Protein AF-A0A7V6L9R4-F1 (afdb_monomer)

Foldseek 3Di:
DDDDPVNDDDPPDDPVVCVVLVVDPCSCPPPPDPPPVDPVVVVVVVVVVVVVD

Structure (mmCIF, N/CA/C/O backbone):
data_AF-A0A7V6L9R4-F1
#
_entry.id   AF-A0A7V6L9R4-F1
#
loop_
_atom_site.group_PDB
_atom_site.id
_atom_site.type_symbol
_atom_site.label_atom_id
_atom_site.label_alt_id
_atom_site.label_comp_id
_atom_site.label_asym_id
_atom_site.label_entity_id
_atom_site.label_seq_id
_atom_site.pdbx_PDB_ins_code
_atom_site.Cartn_x
_atom_site.Cartn_y
_atom_site.Cartn_z
_atom_site.occupancy
_atom_site.B_iso_or_equiv
_atom_site.auth_seq_id
_atom_site.auth_comp_id
_atom_site.auth_asym_id
_atom_site.auth_atom_id
_atom_site.pdbx_PDB_model_num
ATOM 1 N N . GLN A 1 1 ? -27.424 -11.657 -3.158 1.00 66.06 1 GLN A N 1
ATOM 2 C CA . GLN A 1 1 ? -27.200 -12.358 -1.875 1.00 66.06 1 GLN A CA 1
ATOM 3 C C . GLN A 1 1 ? -26.140 -11.578 -1.111 1.00 66.06 1 GLN A C 1
ATOM 5 O O . GLN A 1 1 ? -25.124 -11.255 -1.709 1.00 66.06 1 GLN A O 1
ATOM 10 N N . ALA A 1 2 ? -26.406 -11.163 0.128 1.00 75.62 2 ALA A N 1
ATOM 11 C CA . ALA A 1 2 ? -25.438 -10.395 0.913 1.00 75.62 2 ALA A CA 1
ATOM 12 C C . ALA A 1 2 ? -24.441 -11.350 1.582 1.00 75.62 2 ALA A C 1
ATOM 14 O O . ALA A 1 2 ? -24.863 -12.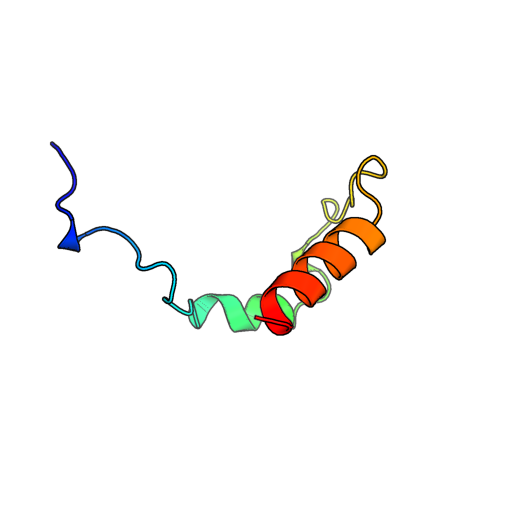337 2.184 1.00 75.62 2 ALA A O 1
ATOM 15 N N . PHE A 1 3 ? -23.145 -11.055 1.476 1.00 79.12 3 PHE A N 1
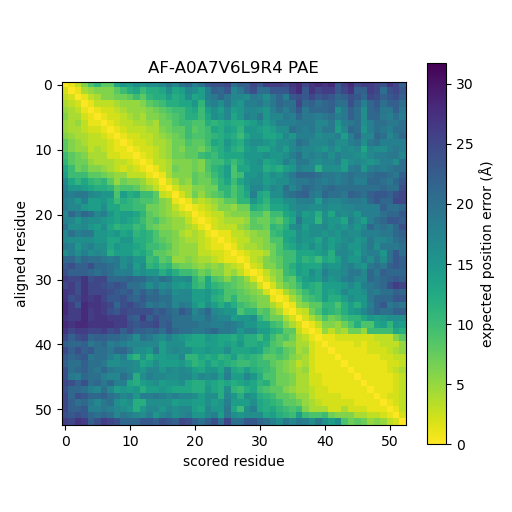ATOM 16 C CA . PHE A 1 3 ? -22.102 -11.814 2.165 1.00 79.12 3 PHE A CA 1
ATOM 17 C C . PHE A 1 3 ? -22.269 -11.692 3.680 1.00 79.12 3 PHE 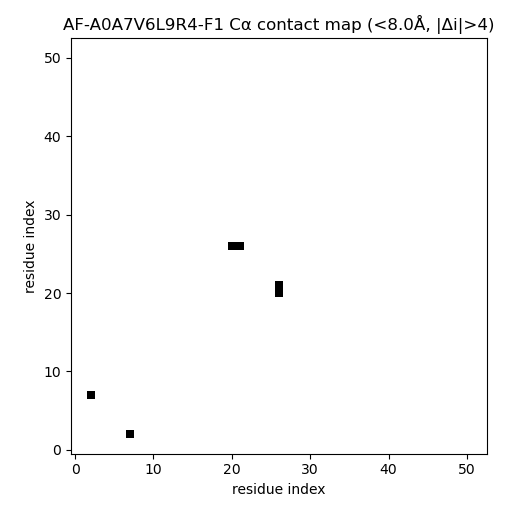A C 1
ATOM 19 O O . PHE A 1 3 ? -22.422 -10.586 4.218 1.00 79.12 3 PHE A O 1
ATOM 26 N N . LYS A 1 4 ? -22.235 -12.829 4.374 1.00 86.69 4 LYS A N 1
ATOM 27 C CA . LYS A 1 4 ? -22.280 -12.879 5.836 1.00 86.69 4 LYS A CA 1
ATOM 28 C C . LYS A 1 4 ? -20.993 -12.285 6.401 1.00 86.69 4 LYS A C 1
ATOM 30 O O . LYS A 1 4 ? -19.924 -12.389 5.809 1.00 86.69 4 LYS A O 1
ATOM 35 N N . ALA A 1 5 ? -21.072 -11.691 7.590 1.00 80.88 5 ALA A N 1
ATOM 36 C CA . ALA A 1 5 ? -19.897 -11.124 8.257 1.00 80.88 5 ALA A CA 1
ATOM 37 C C . ALA A 1 5 ? -18.776 -12.161 8.477 1.00 80.88 5 ALA A C 1
ATOM 39 O O . ALA A 1 5 ? -17.604 -11.808 8.430 1.00 80.88 5 ALA A O 1
ATOM 40 N N . SER A 1 6 ? -19.134 -13.437 8.651 1.00 81.62 6 SER A N 1
ATOM 41 C CA . SER A 1 6 ? -18.208 -14.570 8.776 1.00 81.62 6 SER A CA 1
ATOM 42 C C . SER A 1 6 ? -17.455 -14.918 7.490 1.00 81.62 6 SER A C 1
ATOM 44 O O . SER A 1 6 ? -16.438 -15.595 7.558 1.00 81.62 6 SER A O 1
ATOM 46 N N . GLU A 1 7 ? -17.955 -14.486 6.332 1.00 84.19 7 GLU A N 1
ATOM 47 C CA . GLU A 1 7 ? -17.348 -14.729 5.016 1.00 84.19 7 GLU A CA 1
ATOM 48 C C . GLU A 1 7 ? -16.382 -13.598 4.621 1.00 84.19 7 GLU A C 1
ATOM 50 O O . GLU A 1 7 ? -15.760 -13.648 3.564 1.00 84.19 7 GLU A O 1
ATOM 55 N N . ARG A 1 8 ? -16.247 -12.556 5.455 1.00 86.25 8 ARG A N 1
ATOM 56 C CA . ARG A 1 8 ? -15.318 -11.449 5.212 1.00 86.25 8 ARG A CA 1
ATOM 57 C C . ARG A 1 8 ? -13.898 -11.843 5.612 1.00 86.25 8 ARG A C 1
ATOM 59 O O . ARG A 1 8 ? -13.678 -12.392 6.691 1.00 86.25 8 ARG A O 1
ATOM 66 N N . LEU A 1 9 ? -12.932 -11.473 4.775 1.00 84.44 9 LEU A N 1
ATOM 67 C CA . LEU A 1 9 ? -11.511 -11.555 5.104 1.00 84.44 9 LEU A CA 1
ATOM 68 C C . LEU A 1 9 ? -11.207 -10.703 6.340 1.00 84.44 9 LEU A C 1
ATOM 70 O O . LEU A 1 9 ? -11.584 -9.531 6.422 1.00 84.44 9 LEU A O 1
ATOM 74 N N . LYS A 1 10 ? -10.533 -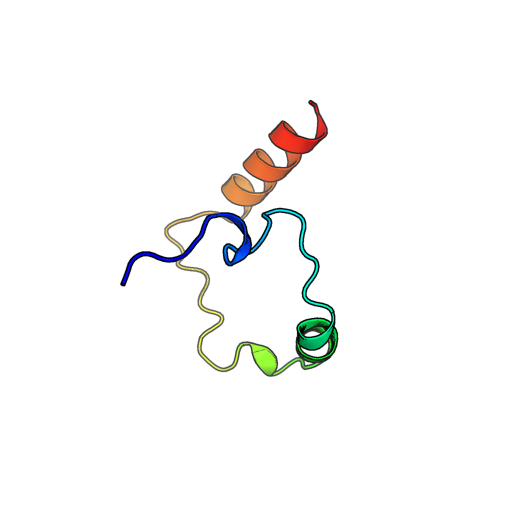11.312 7.318 1.00 84.38 10 LYS A N 1
ATOM 75 C CA . LYS A 1 10 ? -10.078 -10.600 8.512 1.00 84.38 10 LYS A CA 1
ATOM 76 C C . LYS A 1 10 ? -8.891 -9.706 8.143 1.00 84.38 10 LYS A C 1
ATOM 78 O O . LYS A 1 10 ? -8.006 -10.181 7.443 1.00 84.38 10 LYS A O 1
ATOM 83 N N . PRO A 1 11 ? -8.795 -8.477 8.676 1.00 80.12 11 PRO A N 1
ATOM 84 C CA . PRO A 1 11 ? -7.643 -7.602 8.430 1.00 80.12 11 PRO A CA 1
ATOM 85 C C . PRO A 1 11 ? -6.300 -8.198 8.873 1.00 80.12 11 PRO A C 1
ATOM 87 O O . PRO A 1 11 ? -5.255 -7.793 8.391 1.00 80.12 11 PRO A O 1
ATOM 90 N N . THR A 1 12 ? -6.334 -9.145 9.812 1.00 81.12 12 THR A N 1
ATOM 91 C CA . THR A 1 12 ? -5.157 -9.797 10.398 1.00 81.12 12 THR A CA 1
ATOM 92 C C . THR A 1 12 ? -4.793 -11.112 9.716 1.00 81.12 12 THR A C 1
ATOM 94 O O . THR A 1 12 ? -3.957 -11.847 10.235 1.00 81.12 12 THR A O 1
ATOM 97 N N . ILE A 1 13 ? -5.485 -11.492 8.640 1.00 82.12 13 ILE A N 1
ATOM 98 C CA . ILE A 1 13 ? -5.170 -12.735 7.942 1.00 82.12 13 ILE A CA 1
ATOM 99 C C . ILE A 1 13 ? -3.832 -12.572 7.218 1.00 82.12 13 ILE A C 1
ATOM 101 O O . ILE A 1 13 ? -3.636 -11.622 6.463 1.00 82.12 13 ILE A O 1
ATOM 105 N N . ILE A 1 14 ? -2.906 -13.489 7.474 1.00 73.50 14 ILE A N 1
ATOM 106 C CA . ILE A 1 14 ? -1.643 -13.567 6.746 1.00 73.50 14 ILE A CA 1
ATOM 107 C C . ILE A 1 14 ? -1.870 -14.572 5.621 1.00 73.50 14 ILE A C 1
ATOM 109 O O . ILE A 1 14 ? -2.199 -15.727 5.881 1.00 73.50 14 ILE A O 1
ATOM 113 N N . MET A 1 15 ? -1.774 -14.114 4.375 1.00 73.69 15 MET A N 1
ATOM 114 C CA . MET A 1 15 ? -1.894 -14.969 3.195 1.00 73.69 15 MET A CA 1
ATOM 115 C C . MET A 1 15 ? -0.526 -15.607 2.932 1.00 73.69 15 MET A C 1
ATOM 117 O O . MET A 1 15 ? 0.302 -15.034 2.231 1.00 73.69 15 MET A O 1
ATOM 121 N N . GLU A 1 16 ? -0.271 -16.753 3.564 1.00 68.44 16 GLU A N 1
ATOM 122 C CA . GLU A 1 16 ? 1.009 -17.476 3.476 1.00 68.44 16 GLU A CA 1
ATOM 123 C C . GLU A 1 16 ? 1.309 -17.967 2.048 1.00 68.44 16 GLU A C 1
ATOM 125 O O . GLU A 1 16 ? 2.457 -17.945 1.615 1.00 68.44 16 GLU A O 1
ATOM 130 N N . ASP A 1 17 ? 0.273 -18.265 1.261 1.00 66.12 17 ASP A N 1
ATOM 131 C CA . ASP A 1 17 ? 0.395 -18.712 -0.135 1.00 66.12 17 ASP A CA 1
ATOM 132 C C . ASP A 1 17 ? 1.011 -17.651 -1.071 1.00 66.12 17 ASP A C 1
ATOM 134 O O . ASP A 1 17 ? 1.439 -17.966 -2.178 1.00 66.12 17 ASP A O 1
ATOM 138 N N . ALA A 1 18 ? 1.067 -16.382 -0.647 1.00 62.09 18 ALA A N 1
ATOM 139 C CA . ALA A 1 18 ? 1.687 -15.296 -1.409 1.00 62.09 18 ALA A CA 1
ATOM 140 C C . ALA A 1 18 ? 3.177 -15.090 -1.071 1.00 62.09 18 ALA A C 1
ATOM 142 O O . ALA A 1 18 ? 3.827 -14.246 -1.687 1.00 62.09 18 ALA A O 1
ATOM 143 N N . VAL A 1 19 ? 3.727 -15.832 -0.099 1.00 66.81 19 VAL A N 1
ATOM 144 C CA . VAL A 1 19 ? 5.105 -15.641 0.391 1.00 66.81 19 VAL A CA 1
ATOM 145 C C . VAL A 1 19 ? 6.144 -15.996 -0.676 1.00 66.81 19 VAL A C 1
ATOM 147 O O . VAL A 1 19 ? 7.161 -15.315 -0.794 1.00 66.81 19 VAL A O 1
ATOM 150 N N . GLU A 1 20 ? 5.881 -17.013 -1.499 1.00 67.19 20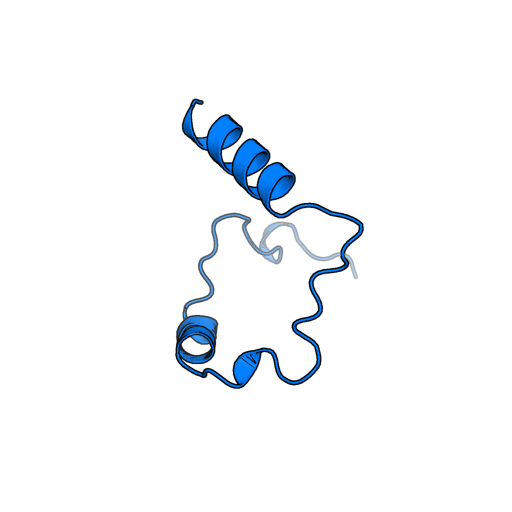 GLU A N 1
ATOM 151 C CA . GLU A 1 20 ? 6.805 -17.430 -2.562 1.00 67.19 20 GLU A CA 1
ATOM 152 C C . GLU A 1 20 ? 7.027 -16.333 -3.614 1.00 67.19 20 GLU A C 1
ATOM 154 O O . GLU A 1 20 ? 8.146 -16.176 -4.103 1.00 67.19 20 GLU A O 1
ATOM 159 N N . GLY A 1 21 ? 6.008 -15.507 -3.878 1.00 63.19 21 GLY A N 1
ATOM 160 C CA . GLY A 1 21 ? 6.092 -14.379 -4.808 1.00 63.19 21 GLY A CA 1
ATOM 161 C C . GLY A 1 21 ? 7.060 -13.273 -4.374 1.00 63.19 21 GLY A C 1
ATOM 162 O O . GLY A 1 21 ? 7.525 -12.512 -5.210 1.00 63.19 21 GLY A O 1
ATOM 163 N N . PHE A 1 22 ? 7.439 -13.196 -3.094 1.00 67.38 22 PHE A N 1
ATOM 164 C CA . PHE A 1 22 ? 8.437 -12.220 -2.633 1.00 67.38 22 PHE A CA 1
ATOM 165 C C . PHE A 1 22 ? 9.881 -12.632 -2.941 1.00 67.38 22 PHE A C 1
ATOM 167 O O . PHE A 1 22 ? 10.774 -11.786 -2.883 1.00 67.38 22 PHE A O 1
ATOM 174 N N . ASN A 1 23 ? 10.124 -13.913 -3.238 1.00 71.81 23 ASN A N 1
ATOM 175 C CA . ASN A 1 23 ? 11.454 -14.407 -3.602 1.00 71.81 23 ASN A CA 1
ATOM 176 C C . ASN A 1 23 ? 11.748 -14.250 -5.096 1.00 71.81 23 ASN A C 1
ATOM 178 O O . ASN A 1 23 ? 12.910 -14.345 -5.485 1.00 71.81 23 ASN A O 1
ATOM 182 N N . ASP A 1 24 ? 10.713 -14.052 -5.914 1.00 76.56 24 ASP A N 1
ATOM 183 C CA . ASP A 1 24 ? 10.835 -13.890 -7.356 1.00 76.56 24 ASP A CA 1
ATOM 184 C C . ASP A 1 24 ? 11.209 -12.431 -7.690 1.00 76.56 24 ASP A C 1
ATOM 186 O O . ASP A 1 24 ? 10.399 -11.521 -7.479 1.00 76.56 24 ASP A O 1
ATOM 190 N N . PRO A 1 25 ? 12.428 -12.177 -8.208 1.00 72.81 25 PRO A N 1
ATOM 191 C CA . PRO A 1 25 ? 12.853 -10.838 -8.608 1.00 72.81 25 PRO A CA 1
ATOM 192 C C . PRO A 1 25 ? 11.979 -10.235 -9.715 1.00 72.81 25 PRO A C 1
ATOM 194 O O . PRO A 1 25 ? 11.891 -9.009 -9.812 1.00 72.81 25 PRO A O 1
ATOM 197 N N . ASP A 1 26 ? 11.316 -11.080 -10.510 1.00 73.19 26 ASP A N 1
ATOM 198 C CA . ASP A 1 26 ? 10.470 -10.695 -11.638 1.00 73.19 26 ASP A CA 1
ATOM 199 C C . ASP A 1 26 ? 8.978 -10.613 -11.259 1.00 73.19 26 ASP A C 1
ATOM 201 O O . ASP A 1 26 ? 8.151 -10.263 -12.102 1.00 73.19 26 ASP A O 1
ATOM 205 N N . PHE A 1 27 ? 8.614 -10.860 -9.991 1.00 71.88 27 PHE A N 1
ATOM 206 C CA . PHE A 1 27 ? 7.220 -10.901 -9.514 1.00 71.88 27 PHE A CA 1
ATOM 207 C C . PHE A 1 27 ? 6.403 -9.659 -9.884 1.00 71.88 27 PHE A C 1
ATOM 209 O O . PHE A 1 27 ? 5.224 -9.737 -10.229 1.00 71.88 27 PHE A O 1
ATOM 216 N N . TRP A 1 28 ? 7.034 -8.491 -9.805 1.00 72.12 28 TRP A N 1
ATOM 217 C CA . TRP A 1 28 ? 6.388 -7.218 -10.106 1.00 72.12 28 TRP A CA 1
ATOM 218 C C . TRP A 1 28 ? 6.391 -6.865 -11.602 1.00 72.12 28 TRP A C 1
ATOM 220 O O . TRP A 1 28 ? 5.683 -5.939 -12.010 1.00 72.12 28 TRP A O 1
ATOM 230 N N . GLY A 1 29 ? 7.167 -7.592 -12.415 1.00 68.69 29 GLY A N 1
ATOM 231 C CA . GLY A 1 29 ? 7.335 -7.368 -13.850 1.00 68.69 29 GLY A CA 1
ATOM 232 C C . GLY A 1 29 ? 7.617 -5.905 -14.219 1.00 68.69 29 GLY A C 1
ATOM 233 O O . GLY A 1 29 ? 8.158 -5.125 -13.434 1.00 68.69 29 GLY A O 1
ATOM 234 N N . ASP A 1 30 ? 7.169 -5.502 -15.408 1.00 65.75 30 ASP A N 1
ATOM 235 C CA . ASP A 1 30 ? 7.288 -4.124 -15.916 1.00 65.75 30 ASP A CA 1
ATOM 236 C C . ASP A 1 30 ? 6.439 -3.093 -15.136 1.00 65.75 30 ASP A C 1
ATOM 238 O O . ASP A 1 30 ? 6.519 -1.891 -15.394 1.00 65.75 30 ASP A O 1
ATOM 242 N N . TYR A 1 31 ? 5.610 -3.539 -14.183 1.00 56.97 31 TYR A N 1
ATOM 243 C CA . TYR A 1 31 ? 4.665 -2.704 -13.433 1.00 56.97 31 TYR A CA 1
ATOM 244 C C . TYR A 1 31 ? 5.142 -2.333 -12.028 1.00 56.97 31 TYR A C 1
ATOM 246 O O . TYR A 1 31 ? 4.362 -1.825 -11.222 1.00 56.97 31 TYR A O 1
ATOM 254 N N . ASN A 1 32 ? 6.438 -2.467 -11.749 1.00 56.34 32 ASN A N 1
ATOM 255 C CA . ASN A 1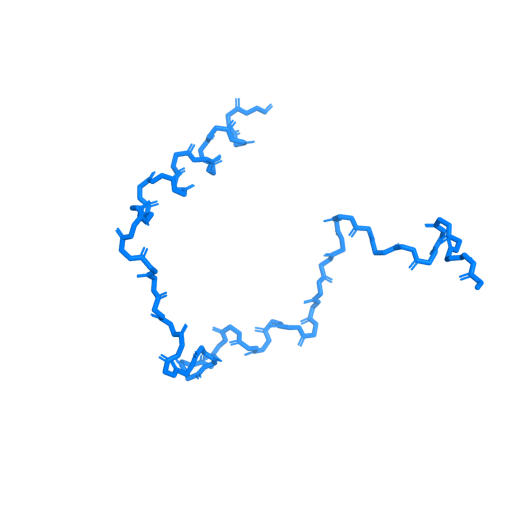 32 ? 7.068 -1.856 -10.578 1.00 56.34 32 ASN A CA 1
ATOM 256 C C . ASN A 1 32 ? 7.340 -0.353 -10.799 1.00 56.34 32 ASN A C 1
ATOM 258 O O . ASN A 1 32 ? 8.434 0.161 -10.567 1.00 56.34 32 ASN A O 1
ATOM 262 N N . VAL A 1 33 ? 6.335 0.376 -11.288 1.00 56.66 33 VAL A N 1
ATOM 263 C CA . VAL A 1 33 ? 6.403 1.829 -11.449 1.00 56.66 33 VAL A CA 1
ATOM 264 C C . VAL A 1 33 ? 5.859 2.444 -10.169 1.00 56.66 33 VAL A C 1
ATOM 266 O O . VAL A 1 33 ? 4.651 2.594 -9.996 1.00 56.66 33 VAL A O 1
ATOM 269 N N . ILE A 1 34 ? 6.760 2.788 -9.246 1.00 63.09 34 ILE A N 1
ATOM 270 C CA . ILE A 1 34 ? 6.414 3.693 -8.150 1.00 63.09 34 ILE A CA 1
ATOM 271 C C . ILE A 1 34 ? 6.052 5.014 -8.817 1.00 63.09 34 ILE A C 1
ATOM 273 O O . ILE A 1 34 ? 6.916 5.684 -9.383 1.00 63.09 34 ILE A O 1
ATOM 277 N N . GLU A 1 35 ? 4.764 5.348 -8.813 1.00 55.50 35 GLU A N 1
ATOM 278 C CA . GLU A 1 35 ? 4.286 6.614 -9.345 1.00 55.50 35 GLU A CA 1
ATOM 279 C C . GLU A 1 35 ? 5.044 7.742 -8.618 1.00 55.50 35 GLU A C 1
ATOM 281 O O . GLU A 1 35 ? 4.944 7.856 -7.390 1.00 55.50 35 GLU A O 1
ATOM 286 N N . PRO A 1 36 ? 5.844 8.557 -9.330 1.00 61.62 36 PRO A N 1
ATOM 287 C CA . PRO A 1 36 ? 6.755 9.525 -8.711 1.00 61.62 36 PRO A CA 1
ATOM 288 C C . PRO A 1 36 ? 6.025 10.621 -7.914 1.00 61.62 36 PRO A C 1
ATOM 290 O O . PRO A 1 36 ? 6.653 11.386 -7.186 1.00 61.62 36 PRO A O 1
ATOM 293 N N . GLU A 1 37 ? 4.697 10.677 -8.020 1.00 62.41 37 GLU A N 1
ATOM 294 C CA . GLU A 1 37 ? 3.805 11.577 -7.289 1.00 62.41 37 GLU A CA 1
ATOM 295 C C . GLU A 1 37 ? 3.732 11.264 -5.779 1.00 62.41 37 GLU A C 1
ATOM 297 O O . GLU A 1 37 ? 3.361 12.136 -4.988 1.00 62.41 37 GLU A O 1
ATOM 302 N N . GLN A 1 38 ? 4.105 10.053 -5.331 1.00 62.84 38 GLN A N 1
ATOM 303 C CA . GLN A 1 38 ? 4.196 9.725 -3.901 1.00 62.84 38 GLN A CA 1
ATOM 304 C C . GLN A 1 38 ? 5.637 9.365 -3.504 1.00 62.84 38 GLN A C 1
ATOM 306 O O . GLN A 1 38 ? 6.072 8.236 -3.722 1.00 62.84 38 GLN A O 1
ATOM 311 N N . PRO A 1 39 ? 6.376 10.289 -2.855 1.00 74.38 39 PRO A N 1
ATOM 312 C CA . PRO A 1 39 ? 7.697 9.997 -2.310 1.00 74.38 39 PRO A CA 1
ATOM 313 C C . PRO A 1 39 ? 7.638 8.812 -1.341 1.00 74.38 39 PRO A C 1
ATOM 315 O O . PRO A 1 39 ? 6.780 8.778 -0.449 1.00 74.38 39 PRO A O 1
ATOM 318 N N . ILE A 1 40 ? 8.570 7.866 -1.472 1.00 75.31 40 ILE A N 1
ATOM 319 C CA . ILE A 1 40 ? 8.729 6.707 -0.573 1.00 75.31 40 ILE A CA 1
ATOM 320 C C . ILE A 1 40 ? 8.820 7.169 0.893 1.00 75.31 40 ILE A C 1
ATOM 322 O O . ILE A 1 40 ? 8.308 6.523 1.810 1.00 75.31 40 ILE A O 1
ATOM 326 N N . GLU A 1 41 ? 9.367 8.358 1.122 1.00 78.69 41 GLU A N 1
ATOM 327 C CA . GLU A 1 41 ? 9.462 9.038 2.410 1.00 78.69 41 GLU A CA 1
ATOM 328 C C . GLU A 1 41 ? 8.097 9.229 3.088 1.00 78.69 41 GLU A C 1
ATOM 330 O O . GLU A 1 41 ? 7.996 9.160 4.317 1.00 78.69 41 GLU A O 1
ATOM 335 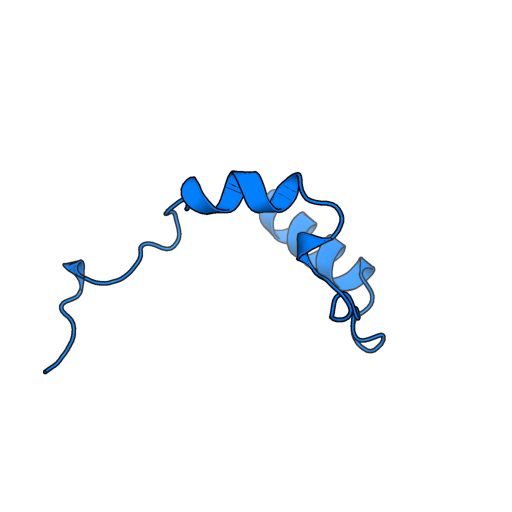N N . ASN A 1 42 ? 7.026 9.452 2.319 1.00 80.88 42 ASN A N 1
ATOM 336 C CA . ASN A 1 42 ? 5.675 9.571 2.867 1.00 80.88 42 ASN A CA 1
ATOM 337 C C . ASN A 1 42 ? 5.150 8.219 3.360 1.00 80.88 42 ASN A C 1
ATOM 339 O O . ASN A 1 42 ? 4.502 8.166 4.410 1.00 80.88 42 ASN A O 1
ATOM 343 N N . ALA A 1 43 ? 5.456 7.131 2.649 1.00 82.38 43 ALA A N 1
ATOM 344 C CA . ALA A 1 43 ? 5.124 5.778 3.088 1.00 82.38 43 ALA A CA 1
ATOM 345 C C . ALA A 1 43 ? 5.889 5.415 4.373 1.00 82.38 43 ALA A C 1
ATOM 347 O O . ALA A 1 43 ? 5.265 4.996 5.351 1.00 82.38 43 ALA A O 1
ATOM 348 N N . ILE A 1 44 ? 7.197 5.699 4.428 1.00 84.12 44 ILE A N 1
ATOM 349 C CA . ILE A 1 44 ? 8.037 5.484 5.622 1.00 84.12 44 ILE A CA 1
ATOM 350 C C . ILE A 1 44 ? 7.474 6.250 6.829 1.00 84.12 44 ILE A C 1
ATOM 352 O O . ILE A 1 44 ? 7.264 5.666 7.894 1.00 84.12 44 ILE A O 1
ATOM 356 N N . LYS A 1 45 ? 7.123 7.534 6.663 1.00 85.62 45 LYS A N 1
ATOM 357 C CA . LYS A 1 45 ? 6.510 8.341 7.737 1.00 85.62 45 LYS A CA 1
ATOM 358 C C . LYS A 1 45 ? 5.193 7.752 8.249 1.00 85.62 45 LYS A C 1
ATOM 360 O O . LYS A 1 45 ? 4.904 7.857 9.441 1.00 85.62 45 LYS A O 1
ATOM 365 N N . ARG A 1 46 ? 4.366 7.168 7.374 1.00 84.88 46 ARG A N 1
ATOM 366 C CA . ARG A 1 46 ? 3.110 6.511 7.783 1.00 84.88 46 ARG A CA 1
ATOM 367 C C . ARG A 1 46 ? 3.385 5.245 8.587 1.00 84.88 46 ARG A C 1
ATOM 369 O O . ARG A 1 46 ? 2.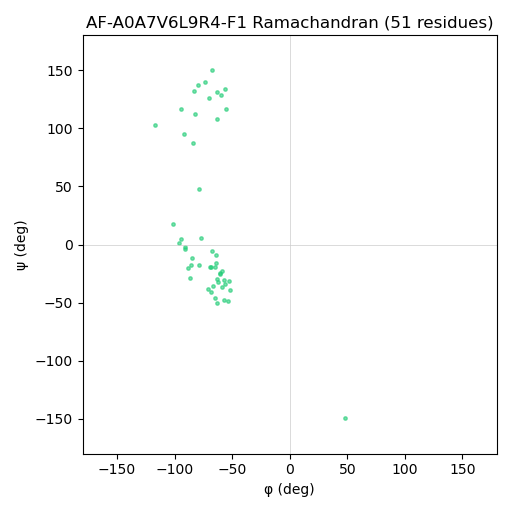695 5.033 9.578 1.00 84.88 46 ARG A O 1
ATOM 376 N N . ILE 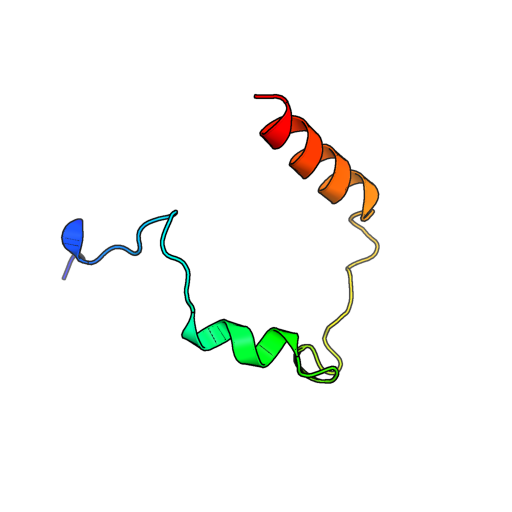A 1 47 ? 4.374 4.444 8.199 1.00 88.06 47 ILE A N 1
ATOM 377 C CA . ILE A 1 47 ? 4.760 3.229 8.932 1.00 88.06 47 ILE A CA 1
ATOM 378 C C . ILE A 1 47 ? 5.257 3.596 10.336 1.00 88.06 47 ILE A C 1
ATOM 380 O O . ILE A 1 47 ? 4.717 3.084 11.313 1.00 88.06 47 ILE A O 1
ATOM 384 N N . GLN A 1 48 ? 6.181 4.558 10.445 1.00 88.88 48 GLN A N 1
ATOM 385 C CA . GLN A 1 48 ? 6.739 5.015 11.727 1.00 88.88 48 GLN A CA 1
ATOM 386 C C . GLN A 1 48 ? 5.640 5.427 12.725 1.00 88.88 48 GLN A C 1
ATOM 388 O O . GLN A 1 48 ? 5.581 4.921 13.840 1.00 88.88 48 GLN A O 1
ATOM 393 N N . ARG A 1 49 ? 4.681 6.256 12.284 1.00 88.94 49 ARG A N 1
ATOM 394 C CA . ARG A 1 49 ? 3.554 6.720 13.119 1.00 88.94 49 ARG A CA 1
ATOM 395 C C . ARG A 1 49 ? 2.652 5.605 13.651 1.00 88.94 49 ARG A C 1
ATOM 397 O O . ARG A 1 49 ? 1.924 5.844 14.610 1.00 88.94 49 ARG A O 1
ATOM 404 N N . ASN A 1 50 ? 2.596 4.458 12.976 1.00 81.06 50 ASN A N 1
ATOM 405 C CA . ASN A 1 50 ? 1.794 3.320 13.422 1.00 81.06 50 ASN A CA 1
ATOM 406 C C . ASN A 1 50 ? 2.567 2.400 14.377 1.00 81.06 50 ASN A C 1
ATOM 408 O O . ASN A 1 50 ? 1.919 1.658 15.100 1.00 81.06 50 ASN A O 1
ATOM 412 N N . LEU A 1 51 ? 3.904 2.451 14.384 1.00 86.81 51 LEU A N 1
ATOM 413 C CA . LEU A 1 51 ? 4.760 1.697 15.309 1.00 86.81 51 LEU A CA 1
ATOM 414 C C . LEU A 1 51 ? 4.981 2.435 16.637 1.00 86.81 51 LEU A C 1
ATOM 416 O O . LEU A 1 51 ? 5.168 1.793 17.662 1.00 86.81 51 LEU A O 1
ATOM 420 N N . ASP A 1 52 ? 4.932 3.770 16.624 1.00 73.75 52 ASP A N 1
ATOM 421 C CA . ASP A 1 52 ? 5.039 4.607 17.831 1.00 73.75 52 ASP A CA 1
ATOM 422 C C . ASP A 1 52 ? 3.732 4.648 18.668 1.00 73.75 52 ASP A C 1
ATOM 424 O O . ASP A 1 52 ? 3.631 5.414 19.629 1.00 73.75 52 ASP A O 1
ATOM 428 N N . LYS A 1 53 ? 2.712 3.866 18.290 1.00 54.28 53 LYS A N 1
ATOM 429 C CA . LYS A 1 53 ? 1.434 3.696 19.003 1.00 54.28 53 LYS A CA 1
ATOM 430 C C . LYS A 1 53 ? 1.349 2.315 19.631 1.00 54.28 53 LYS A C 1
ATOM 432 O O . LYS A 1 53 ? 0.774 2.240 20.738 1.00 54.28 53 LYS A O 1
#

Sequence (53 aa):
QAFKASERLKPTIIMEDAVEGFNDPDFWGDYNVIEPEQPIENAIKRIQRNLDK

Radius of gyration: 16.49 Å; Cα contacts (8 Å, |Δi|>4): 3; chains: 1; bounding box: 40×30×35 Å

Solvent-accessible surface area (backbone atoms only — not comparable to full-atom values): 3705 Å² total; per-residue (Å²): 134,83,81,53,80,87,74,53,84,58,93,83,65,78,69,67,88,57,55,67,54,74,74,42,90,63,64,57,57,96,70,70,66,77,59,82,90,60,57,68,66,58,56,52,54,53,51,52,64,63,71,80,106

Mean predicted aligned error: 13.0 Å

Secondary structure (DSSP, 8-state):
-PPPGGGSPPTT---GGGSGGGT-TTTTGGG----TTS-HHHHHHHHHHHH--

pLDDT: mean 73.91, std 9.82, range [54.28, 88.94]